Protein AF-A0A3R9WPN9-F1 (afdb_monomer)

pLDDT: mean 87.25, std 9.44, range [49.84, 94.19]

Solvent-accessible surface area (backbone atoms only — not comparable to full-atom values): 3471 Å² total; per-residue (Å²): 127,64,90,78,47,69,33,95,49,85,86,43,93,43,47,42,86,91,42,30,30,72,50,88,70,86,85,82,53,37,81,59,69,95,59,56,91,53,39,87,36,39,78,40,89,84,60,72,75,85,131

Structure (mmCIF, N/CA/C/O backbone):
data_AF-A0A3R9WPN9-F1
#
_entry.id   AF-A0A3R9WPN9-F1
#
loop_
_atom_site.group_PDB
_atom_site.id
_atom_site.type_symbol
_atom_site.label_atom_id
_atom_site.label_alt_id
_atom_site.label_comp_id
_atom_site.label_asym_id
_atom_site.label_entity_id
_atom_site.label_seq_id
_atom_site.pdbx_PDB_ins_code
_atom_site.Cartn_x
_atom_site.Cartn_y
_atom_site.Cartn_z
_atom_site.occupancy
_atom_site.B_iso_or_equiv
_atom_site.auth_seq_id
_atom_site.auth_comp_id
_atom_site.auth_asym_id
_atom_site.auth_atom_id
_atom_site.pdbx_PDB_model_num
ATOM 1 N N . MET A 1 1 ? -4.925 -8.621 12.305 1.00 49.84 1 MET A N 1
ATOM 2 C CA . MET A 1 1 ? -5.454 -7.623 11.355 1.00 49.84 1 MET A CA 1
ATOM 3 C C . MET A 1 1 ? -4.277 -6.754 10.960 1.00 49.84 1 MET A C 1
ATOM 5 O O . MET A 1 1 ? -3.585 -6.306 11.869 1.00 49.84 1 MET A O 1
ATOM 9 N N . ALA A 1 2 ? -3.972 -6.598 9.673 1.00 51.91 2 ALA A N 1
ATOM 10 C CA . ALA A 1 2 ? -2.979 -5.610 9.258 1.00 51.91 2 ALA A CA 1
ATOM 11 C C . ALA A 1 2 ? -3.592 -4.238 9.566 1.00 51.91 2 ALA A C 1
ATOM 13 O O . ALA A 1 2 ? -4.545 -3.844 8.907 1.00 51.91 2 ALA A O 1
ATOM 14 N N . GLN A 1 3 ? -3.164 -3.594 10.653 1.00 56.97 3 GLN A N 1
ATOM 15 C CA . GLN A 1 3 ? -3.930 -2.503 11.266 1.00 56.97 3 GLN A CA 1
ATOM 16 C C . GLN A 1 3 ? -4.000 -1.217 10.429 1.00 56.97 3 GLN A C 1
ATOM 18 O O . GLN A 1 3 ? -4.748 -0.326 10.803 1.00 56.97 3 GLN A O 1
ATOM 23 N N . ASP A 1 4 ? -3.323 -1.133 9.281 1.00 74.31 4 ASP A N 1
ATOM 24 C CA . ASP A 1 4 ? -3.097 0.154 8.611 1.00 74.31 4 ASP A CA 1
ATOM 25 C C . ASP A 1 4 ? -3.158 0.090 7.075 1.00 74.31 4 ASP A C 1
ATOM 27 O O . ASP A 1 4 ? -2.666 0.988 6.391 1.00 74.31 4 ASP A O 1
ATOM 31 N N . VAL A 1 5 ? -3.729 -0.970 6.489 1.00 85.88 5 VAL A N 1
ATOM 32 C CA . VAL A 1 5 ? -3.898 -1.016 5.026 1.00 85.88 5 VAL A CA 1
ATOM 33 C C . VAL A 1 5 ? -5.128 -0.198 4.645 1.00 85.88 5 VAL A C 1
ATOM 35 O O . VAL A 1 5 ? -6.225 -0.449 5.140 1.00 85.88 5 VAL A O 1
ATOM 38 N N . LEU A 1 6 ? -4.948 0.765 3.741 1.00 90.19 6 LEU A N 1
ATOM 39 C CA . LEU A 1 6 ? -6.018 1.633 3.259 1.00 90.19 6 LEU A CA 1
ATOM 40 C C . LEU A 1 6 ? -6.452 1.247 1.839 1.00 90.19 6 LEU A C 1
ATOM 42 O O . LEU A 1 6 ? -5.615 0.972 0.978 1.00 90.19 6 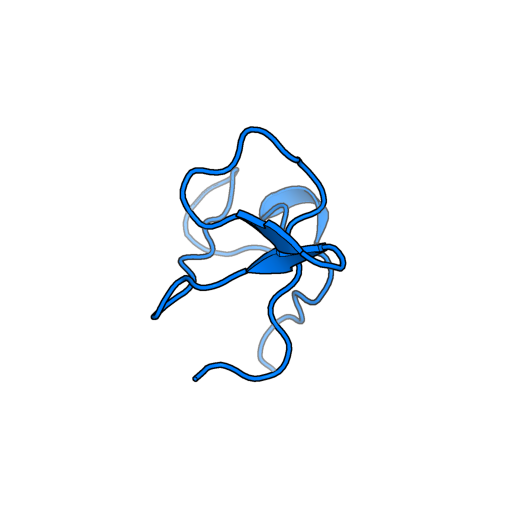LEU A O 1
ATOM 46 N N . CYS A 1 7 ? -7.759 1.276 1.580 1.00 90.25 7 CYS A N 1
ATOM 47 C CA . CYS A 1 7 ? -8.337 1.196 0.242 1.00 90.25 7 CYS A CA 1
ATOM 48 C C . CYS A 1 7 ? -8.793 2.584 -0.215 1.00 90.25 7 CYS A C 1
ATOM 50 O O . CYS A 1 7 ? -9.748 3.143 0.315 1.00 90.25 7 CYS A O 1
ATOM 52 N N . GLU A 1 8 ? -8.154 3.111 -1.259 1.00 88.50 8 GLU A N 1
ATOM 53 C CA . GLU A 1 8 ? -8.550 4.383 -1.882 1.00 88.50 8 GLU A CA 1
ATOM 54 C C . GLU A 1 8 ? -9.824 4.256 -2.730 1.00 88.50 8 GLU A C 1
ATOM 56 O O . GLU A 1 8 ? -10.498 5.248 -2.996 1.00 88.50 8 GLU A O 1
ATOM 61 N N . VAL A 1 9 ? -10.174 3.034 -3.144 1.00 90.19 9 VAL A N 1
ATOM 62 C CA . VAL A 1 9 ? -11.311 2.773 -4.028 1.00 90.19 9 VAL A CA 1
ATOM 63 C C . VAL A 1 9 ? -12.398 1.957 -3.330 1.00 90.19 9 VAL A C 1
ATOM 65 O O . VAL A 1 9 ? -12.148 0.877 -2.794 1.00 90.19 9 VAL A O 1
ATOM 68 N N . HIS A 1 10 ? -13.630 2.465 -3.377 1.00 90.12 10 HIS A N 1
ATOM 69 C CA . HIS A 1 10 ? -14.806 1.851 -2.742 1.00 90.12 10 HIS A CA 1
ATOM 70 C C . HIS A 1 10 ? -15.314 0.590 -3.454 1.00 90.12 10 HIS A C 1
ATOM 72 O O . HIS A 1 10 ? -16.148 -0.130 -2.921 1.00 90.12 10 HIS A O 1
ATOM 78 N N . ASN A 1 11 ? -14.837 0.314 -4.670 1.00 92.06 11 ASN A N 1
ATOM 79 C CA . ASN A 1 11 ? -15.167 -0.905 -5.410 1.00 92.06 11 ASN A CA 1
ATOM 80 C C . ASN A 1 11 ? -14.217 -2.074 -5.092 1.00 92.06 11 ASN A C 1
ATOM 82 O O . ASN A 1 11 ? -14.313 -3.122 -5.732 1.00 92.06 11 ASN A O 1
ATOM 86 N N . CYS A 1 12 ? -13.289 -1.910 -4.144 1.00 91.75 12 CYS A N 1
ATOM 87 C CA . CYS A 1 12 ? -12.488 -3.020 -3.649 1.00 91.75 12 CYS A CA 1
ATOM 88 C C . CYS A 1 12 ? -13.380 -3.984 -2.855 1.00 91.75 12 CYS A C 1
ATOM 90 O O . CYS A 1 12 ? -14.129 -3.567 -1.978 1.00 91.75 12 CYS A O 1
ATOM 92 N N . HIS A 1 13 ? -13.262 -5.286 -3.122 1.00 94.19 13 HIS A N 1
ATOM 93 C CA . HIS A 1 13 ? -14.002 -6.323 -2.393 1.00 94.19 13 HIS A CA 1
ATOM 94 C C . HIS A 1 13 ? -13.714 -6.321 -0.880 1.00 94.19 13 HIS A C 1
ATOM 96 O O . HIS A 1 13 ? -14.557 -6.729 -0.092 1.00 94.19 13 HIS A O 1
ATOM 102 N N . TYR A 1 14 ? -12.522 -5.870 -0.483 1.00 92.50 14 TYR A N 1
ATOM 103 C CA . TYR A 1 14 ? -12.078 -5.801 0.912 1.00 92.50 14 TYR A CA 1
ATOM 104 C C . TYR A 1 14 ? -12.219 -4.399 1.521 1.00 92.50 14 TYR A C 1
ATOM 106 O O . TYR A 1 14 ? -11.609 -4.128 2.554 1.00 92.50 14 TYR A O 1
ATOM 114 N N . TRP A 1 15 ? -12.941 -3.492 0.857 1.00 93.50 15 TRP A N 1
ATOM 115 C CA . TRP A 1 15 ? -13.175 -2.148 1.375 1.00 93.50 15 TRP A CA 1
ATOM 116 C C . TRP A 1 15 ? -14.049 -2.199 2.633 1.00 93.50 15 TRP A C 1
ATOM 118 O O . TRP A 1 15 ? -15.072 -2.879 2.650 1.00 93.50 15 TRP A O 1
ATOM 128 N N . GLU A 1 16 ? -13.663 -1.432 3.647 1.00 92.12 16 GLU A N 1
ATOM 129 C CA . GLU A 1 16 ? -14.413 -1.219 4.884 1.00 92.12 16 GLU A CA 1
ATOM 130 C C . GLU A 1 16 ? -14.576 0.277 5.167 1.00 92.12 16 GLU A C 1
ATOM 132 O O . GLU A 1 16 ? -13.857 1.133 4.631 1.00 92.12 16 GLU A O 1
ATOM 137 N N . ASP A 1 17 ? -15.500 0.583 6.076 1.00 90.44 17 ASP A N 1
ATOM 138 C CA . ASP A 1 17 ? -15.754 1.940 6.539 1.00 90.44 17 ASP A CA 1
ATOM 139 C C . ASP A 1 17 ? -14.468 2.666 6.966 1.00 90.44 17 ASP A C 1
ATOM 141 O O . ASP A 1 17 ? -1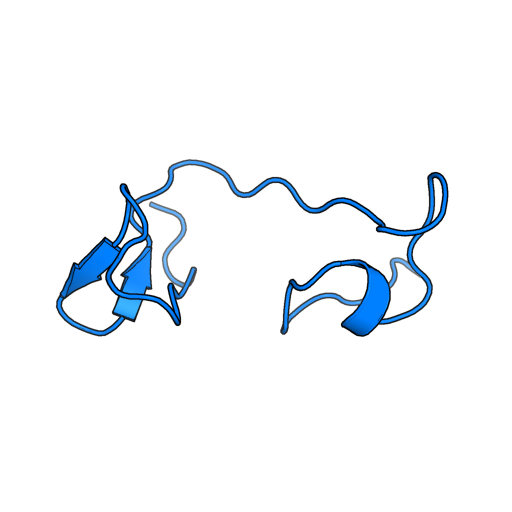3.598 2.127 7.653 1.00 90.44 17 ASP A O 1
ATOM 145 N N . GLY A 1 18 ? -14.355 3.932 6.560 1.00 89.94 18 GLY A N 1
ATOM 146 C CA . GLY A 1 18 ? -13.189 4.763 6.870 1.00 89.94 18 GLY A CA 1
ATOM 147 C C . GLY A 1 18 ? -11.980 4.546 5.954 1.00 89.94 18 GLY A C 1
ATOM 148 O O . GLY A 1 18 ? -10.870 4.896 6.347 1.00 89.94 18 GLY A O 1
ATOM 149 N N . ASN A 1 19 ? -12.180 4.017 4.739 1.00 90.12 19 ASN A N 1
ATOM 150 C CA . ASN A 1 19 ? -11.120 3.689 3.768 1.00 90.12 19 ASN A CA 1
ATOM 151 C C . ASN A 1 19 ? -10.175 2.586 4.252 1.00 90.12 19 ASN A C 1
ATOM 153 O O . ASN A 1 19 ? -9.042 2.487 3.780 1.00 90.12 19 ASN A O 1
ATOM 157 N N . LEU A 1 20 ? -10.628 1.765 5.193 1.00 9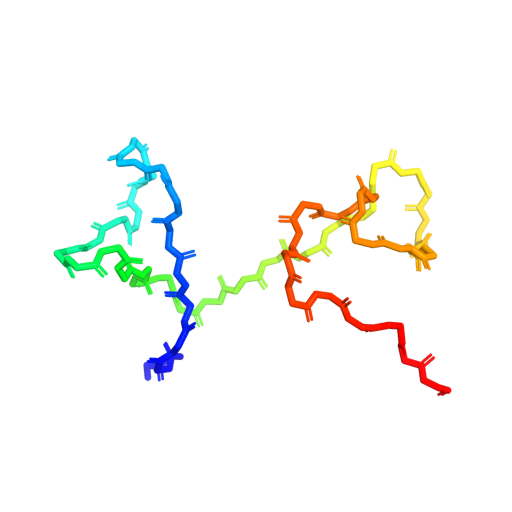0.31 20 LEU A N 1
ATOM 158 C CA . LEU A 1 20 ? -9.860 0.637 5.690 1.00 90.31 20 LEU A CA 1
ATOM 159 C C . LEU A 1 20 ? -9.938 -0.524 4.690 1.00 90.31 20 LEU A C 1
ATOM 161 O O . LEU A 1 20 ? -10.912 -0.677 3.954 1.00 90.31 20 LEU A O 1
ATOM 165 N N . CYS A 1 21 ? -8.886 -1.334 4.649 1.00 90.25 21 CYS A N 1
ATOM 166 C CA . CYS A 1 21 ? -8.827 -2.562 3.869 1.00 90.25 21 CYS A CA 1
ATOM 167 C C . CYS A 1 21 ? -8.799 -3.764 4.816 1.00 90.25 21 CYS A C 1
ATOM 169 O O . CYS A 1 21 ? -7.854 -3.921 5.588 1.00 90.25 21 CYS A O 1
ATOM 171 N N . ASN A 1 22 ? -9.796 -4.645 4.728 1.00 91.94 22 ASN A N 1
ATOM 172 C CA . ASN A 1 22 ? -9.893 -5.863 5.544 1.00 91.94 22 ASN A CA 1
ATOM 173 C C . ASN A 1 22 ? -9.180 -7.075 4.923 1.00 91.94 22 ASN A C 1
ATOM 175 O O . ASN A 1 22 ? -9.472 -8.222 5.255 1.00 91.94 22 ASN A O 1
ATOM 179 N N . ALA A 1 23 ? -8.281 -6.850 3.964 1.00 90.69 23 ALA A N 1
ATOM 180 C CA . ALA A 1 23 ? -7.510 -7.932 3.372 1.00 90.69 23 ALA A CA 1
ATOM 181 C C . ALA A 1 23 ? -6.493 -8.476 4.387 1.00 90.69 23 ALA A C 1
ATOM 183 O O . ALA A 1 23 ? -5.720 -7.726 4.983 1.00 90.69 23 ALA A O 1
ATOM 184 N N . ASP A 1 24 ? -6.424 -9.800 4.528 1.00 86.69 24 ASP A N 1
ATOM 185 C CA . ASP A 1 24 ? -5.455 -10.442 5.426 1.00 86.69 24 ASP A CA 1
ATOM 186 C C . ASP A 1 24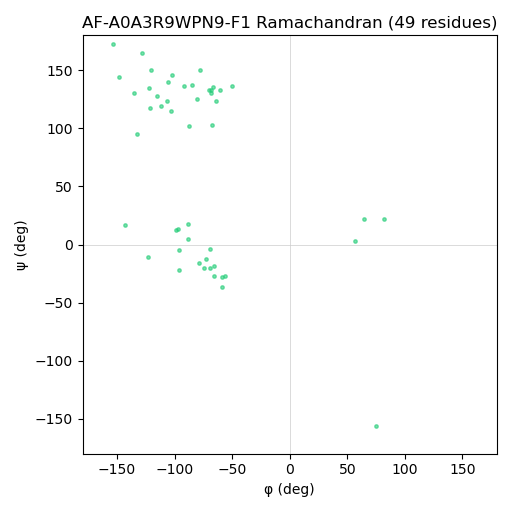 ? -3.998 -10.232 4.983 1.00 86.69 24 ASP A C 1
ATOM 188 O O . ASP A 1 24 ? -3.07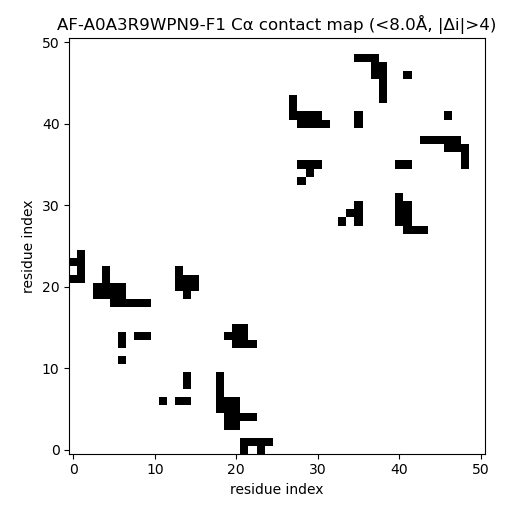4 -10.295 5.799 1.00 86.69 24 ASP A O 1
ATOM 192 N N . LYS A 1 25 ? -3.781 -10.045 3.674 1.00 87.06 25 LYS A N 1
ATOM 193 C CA . LYS A 1 25 ? -2.468 -9.885 3.039 1.00 87.06 25 LYS A CA 1
ATOM 194 C C . LYS A 1 25 ? -2.577 -8.962 1.830 1.00 87.06 25 LYS A C 1
ATOM 196 O O . LYS A 1 25 ? -3.546 -9.039 1.078 1.00 87.06 25 LYS A O 1
ATOM 201 N N . ILE A 1 26 ? -1.540 -8.161 1.605 1.00 87.19 26 ILE A N 1
ATOM 202 C CA . ILE A 1 26 ? -1.350 -7.393 0.370 1.00 87.19 26 ILE A CA 1
ATOM 203 C C . ILE A 1 26 ? -0.309 -8.082 -0.515 1.00 87.19 26 ILE A C 1
ATOM 205 O O . ILE A 1 26 ? 0.646 -8.675 -0.010 1.00 87.19 26 ILE A O 1
ATOM 209 N N . TYR A 1 27 ? -0.487 -8.004 -1.832 1.00 88.44 27 TYR A N 1
ATOM 210 C CA . TYR A 1 27 ? 0.487 -8.480 -2.810 1.00 88.44 27 TYR A CA 1
ATOM 211 C C . TYR A 1 27 ? 0.891 -7.315 -3.707 1.00 88.44 27 TYR A C 1
ATOM 213 O O . TYR A 1 27 ? 0.048 -6.723 -4.375 1.00 88.44 27 TYR A O 1
ATOM 221 N N . VAL A 1 28 ? 2.175 -6.967 -3.669 1.00 88.62 28 VAL A N 1
ATOM 222 C CA . VAL A 1 28 ? 2.743 -5.817 -4.374 1.00 88.62 28 VAL A CA 1
ATOM 223 C C . VAL A 1 28 ? 3.556 -6.345 -5.550 1.00 88.62 28 VAL A C 1
ATOM 225 O O . VAL A 1 28 ? 4.456 -7.164 -5.358 1.00 88.62 28 VAL A O 1
ATOM 228 N N . VAL A 1 29 ? 3.229 -5.898 -6.759 1.00 90.88 29 VAL A N 1
ATOM 229 C CA . VAL A 1 29 ? 3.883 -6.323 -8.005 1.00 90.88 29 VAL A CA 1
ATOM 230 C C . VAL A 1 29 ? 4.498 -5.125 -8.700 1.00 90.88 29 VAL A C 1
ATOM 232 O O . VAL A 1 29 ? 3.984 -4.025 -8.561 1.00 90.88 29 VAL A O 1
ATOM 235 N N . SER A 1 30 ? 5.581 -5.330 -9.449 1.00 93.25 30 SER A N 1
ATOM 236 C CA . SER A 1 30 ? 6.060 -4.314 -10.385 1.00 93.25 30 SER A CA 1
ATOM 237 C C . SER A 1 30 ? 5.314 -4.447 -11.711 1.00 93.25 30 SER A C 1
ATOM 239 O O . SER A 1 30 ? 5.176 -5.552 -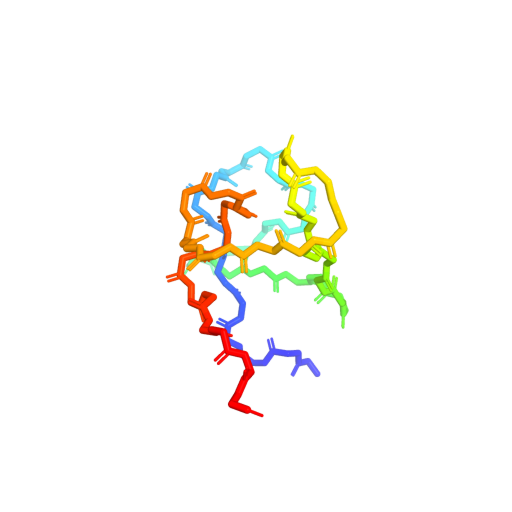12.238 1.00 93.25 30 SER A O 1
ATOM 241 N N . HIS A 1 31 ? 4.902 -3.324 -12.293 1.00 90.38 31 HIS A N 1
ATOM 242 C CA . HIS A 1 31 ? 4.424 -3.240 -13.675 1.00 90.38 31 HIS A CA 1
ATOM 243 C C . HIS A 1 31 ? 5.535 -3.537 -14.694 1.00 90.38 31 HIS A C 1
ATOM 245 O O . HIS A 1 31 ? 5.252 -3.823 -15.857 1.00 90.38 31 HIS A O 1
ATOM 251 N N . GLN A 1 32 ? 6.806 -3.459 -14.281 1.00 87.50 32 GLN A N 1
ATOM 252 C CA . GLN A 1 32 ? 7.977 -3.637 -15.138 1.00 87.50 32 GLN A CA 1
ATOM 253 C C . GLN A 1 32 ? 8.989 -4.592 -14.484 1.00 87.50 32 GLN A C 1
ATOM 255 O O . GLN A 1 32 ? 9.846 -4.196 -13.698 1.00 87.50 32 GLN A O 1
ATOM 260 N N . GLY A 1 33 ? 8.909 -5.876 -14.842 1.00 88.00 33 GLY A N 1
ATOM 261 C CA . GLY A 1 33 ? 9.866 -6.901 -14.411 1.00 88.00 33 GLY A CA 1
ATOM 262 C C . GLY A 1 33 ? 9.699 -7.354 -12.956 1.00 88.00 33 GLY A C 1
ATOM 263 O O . GLY A 1 33 ? 8.620 -7.280 -12.382 1.00 88.00 33 GLY A O 1
ATOM 264 N N . GLU A 1 34 ? 10.778 -7.871 -12.362 1.00 88.88 34 GLU A N 1
ATOM 265 C CA . GLU A 1 34 ? 10.746 -8.512 -11.033 1.00 88.88 34 GLU A CA 1
ATOM 266 C C . GLU A 1 34 ? 11.145 -7.579 -9.878 1.00 88.88 34 GLU A C 1
ATOM 268 O O . GLU A 1 34 ? 11.124 -7.977 -8.714 1.00 88.88 34 GLU A O 1
ATOM 273 N N . LYS A 1 35 ? 11.557 -6.343 -10.179 1.00 89.94 35 LYS A N 1
ATOM 274 C CA . LYS A 1 35 ? 12.008 -5.365 -9.183 1.00 89.94 35 LYS A CA 1
ATOM 275 C C . LYS A 1 35 ? 11.388 -4.015 -9.479 1.00 89.94 35 LYS A C 1
ATOM 277 O O . LYS A 1 35 ? 11.506 -3.534 -10.599 1.00 89.94 35 LYS A O 1
ATOM 282 N N . ALA A 1 36 ? 10.797 -3.406 -8.458 1.00 92.69 36 ALA A N 1
ATOM 283 C CA . ALA A 1 36 ? 10.326 -2.037 -8.536 1.00 92.69 36 ALA A CA 1
ATOM 284 C C . ALA A 1 36 ? 11.401 -1.060 -8.056 1.00 92.69 36 ALA A C 1
ATOM 286 O O . ALA A 1 36 ? 12.049 -1.285 -7.027 1.00 92.69 36 ALA A O 1
ATOM 287 N N . SER A 1 37 ? 11.586 0.034 -8.790 1.00 91.81 37 SER A N 1
ATOM 288 C CA . SER A 1 37 ? 12.508 1.105 -8.390 1.00 91.81 37 SER A CA 1
ATOM 289 C C . SER A 1 37 ? 11.809 2.250 -7.664 1.00 91.81 37 SER A C 1
ATOM 291 O O . SER A 1 37 ? 12.463 2.996 -6.937 1.00 91.81 37 SER A O 1
ATOM 293 N N . ASN A 1 38 ? 10.499 2.407 -7.854 1.00 89.56 38 ASN A N 1
ATOM 294 C CA . ASN A 1 38 ? 9.714 3.480 -7.256 1.00 89.56 38 ASN A CA 1
ATOM 295 C C . ASN A 1 38 ? 8.234 3.090 -7.089 1.00 89.56 38 ASN A C 1
ATOM 297 O O . ASN A 1 38 ? 7.779 2.055 -7.569 1.00 89.56 38 ASN A O 1
ATOM 301 N N . VAL A 1 39 ? 7.490 3.966 -6.413 1.00 91.31 39 VAL A N 1
ATOM 302 C CA . VAL A 1 39 ? 6.070 3.795 -6.079 1.00 91.31 39 VAL A CA 1
ATOM 303 C C . VAL A 1 39 ? 5.163 3.614 -7.305 1.00 91.31 39 VAL A C 1
ATOM 305 O O . VAL A 1 39 ? 4.247 2.797 -7.265 1.00 91.31 39 VAL A O 1
ATO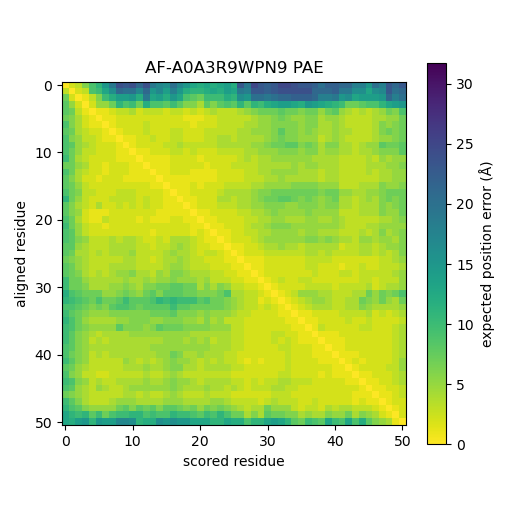M 308 N N . HIS A 1 40 ? 5.442 4.309 -8.415 1.00 91.44 40 HIS A N 1
ATOM 309 C CA . HIS A 1 40 ? 4.606 4.285 -9.622 1.00 91.44 40 HIS A CA 1
ATOM 310 C C . HIS A 1 40 ? 4.661 2.936 -10.342 1.00 91.44 40 HIS A C 1
ATOM 312 O O . HIS A 1 40 ? 3.777 2.620 -11.129 1.00 91.44 40 HIS A O 1
ATOM 318 N N . GLU A 1 41 ? 5.694 2.134 -10.082 1.00 93.56 41 GLU A N 1
ATOM 319 C CA . GLU A 1 41 ? 5.801 0.786 -10.632 1.00 93.56 41 GLU A CA 1
ATOM 320 C C . GLU A 1 41 ? 4.939 -0.224 -9.869 1.00 93.56 41 GLU A C 1
ATOM 322 O O . GLU A 1 41 ? 4.713 -1.297 -10.409 1.00 93.56 41 GLU A O 1
ATOM 327 N N . THR A 1 42 ? 4.453 0.080 -8.657 1.00 91.75 42 THR A N 1
ATOM 328 C CA . THR A 1 42 ? 3.755 -0.913 -7.815 1.00 91.75 42 THR A CA 1
ATOM 329 C C . THR A 1 42 ? 2.342 -0.568 -7.378 1.00 91.75 42 THR A C 1
ATOM 331 O O . THR A 1 42 ? 1.672 -1.413 -6.785 1.00 91.75 42 THR A O 1
ATOM 334 N N . ASP A 1 43 ? 1.912 0.676 -7.587 1.00 89.69 43 ASP A N 1
ATOM 335 C CA . ASP A 1 43 ? 0.664 1.254 -7.064 1.00 89.6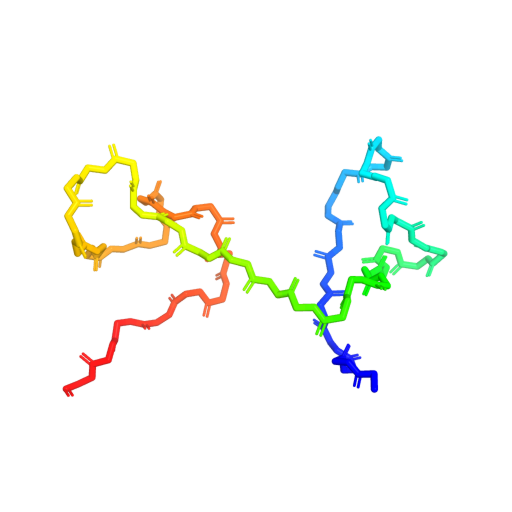9 43 ASP A CA 1
ATOM 336 C C . ASP A 1 43 ? 0.508 1.200 -5.529 1.00 89.69 43 ASP A C 1
ATOM 338 O O . ASP A 1 43 ? -0.487 1.665 -4.970 1.00 89.69 43 ASP A O 1
ATOM 342 N N . CYS A 1 44 ? 1.507 0.699 -4.802 1.00 89.81 44 CYS A N 1
ATOM 343 C CA . CYS A 1 44 ? 1.539 0.701 -3.350 1.00 89.81 44 CYS A CA 1
ATOM 344 C C . CYS A 1 44 ? 2.148 2.022 -2.871 1.00 89.81 44 CYS A C 1
ATOM 346 O O . CYS A 1 44 ? 3.363 2.178 -2.887 1.00 89.81 44 CYS A O 1
ATOM 348 N N . LYS A 1 45 ? 1.322 2.979 -2.422 1.00 88.44 45 LYS A N 1
ATOM 349 C CA . LYS A 1 45 ? 1.766 4.334 -2.015 1.00 88.44 45 LYS A CA 1
ATOM 350 C C . L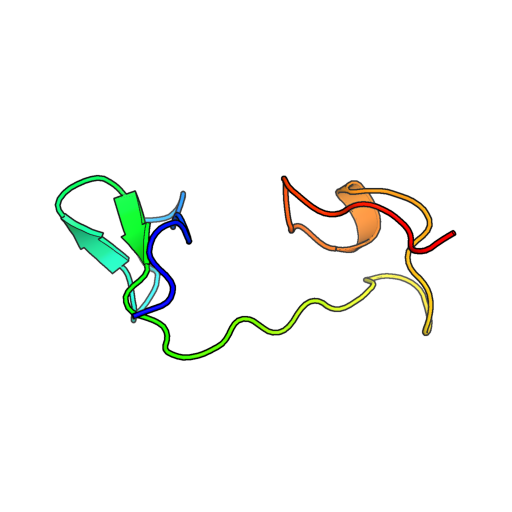YS A 1 45 ? 2.844 4.363 -0.926 1.00 88.44 45 LYS A C 1
ATOM 352 O O . LYS A 1 45 ? 3.608 5.319 -0.861 1.00 88.44 45 LYS A O 1
ATOM 357 N N . THR A 1 46 ? 2.901 3.337 -0.084 1.00 87.88 46 THR A N 1
ATOM 358 C CA . THR A 1 46 ? 3.888 3.184 0.995 1.00 87.88 46 THR A CA 1
ATOM 359 C C . THR A 1 46 ? 5.071 2.304 0.591 1.00 87.88 46 THR A C 1
ATOM 361 O O . THR A 1 46 ? 5.812 1.843 1.455 1.00 87.88 46 THR A O 1
ATOM 364 N N . PHE A 1 47 ? 5.232 2.002 -0.700 1.00 91.69 47 PHE A N 1
ATOM 365 C CA . PHE A 1 47 ? 6.355 1.213 -1.184 1.00 91.69 47 PHE A CA 1
ATOM 366 C C . PHE A 1 47 ? 7.676 1.943 -0.940 1.00 91.69 47 PHE A C 1
ATOM 368 O O . PHE A 1 47 ? 7.905 3.041 -1.451 1.00 91.69 47 PHE A O 1
ATOM 375 N N . GLU A 1 48 ? 8.577 1.269 -0.235 1.00 90.69 48 GLU A N 1
ATOM 376 C CA . GLU A 1 48 ? 9.972 1.656 -0.088 1.00 90.69 48 GLU A CA 1
ATOM 377 C C . GLU A 1 48 ? 10.856 0.511 -0.576 1.00 90.69 48 GLU A C 1
ATOM 379 O O . GLU A 1 48 ? 10.628 -0.665 -0.274 1.00 90.69 48 GLU A O 1
ATOM 384 N N . LYS A 1 49 ? 11.877 0.850 -1.362 1.00 89.31 49 LYS A N 1
ATOM 385 C CA . LYS A 1 49 ? 12.829 -0.139 -1.859 1.00 89.31 49 LYS A CA 1
ATOM 386 C C . LYS A 1 49 ? 13.656 -0.675 -0.687 1.00 89.31 49 LYS A C 1
ATOM 388 O O . LYS A 1 49 ? 14.247 0.105 0.054 1.00 89.31 49 LYS A O 1
ATOM 393 N N . ALA A 1 50 ? 13.758 -1.998 -0.574 1.00 83.44 50 ALA A N 1
ATOM 394 C CA . ALA A 1 50 ? 14.650 -2.631 0.393 1.00 83.44 50 ALA A CA 1
ATOM 395 C C . ALA A 1 50 ? 16.118 -2.239 0.122 1.00 83.44 50 ALA A C 1
ATOM 397 O O . ALA A 1 50 ? 16.565 -2.274 -1.031 1.00 83.44 50 ALA A O 1
ATOM 398 N N . HIS A 1 51 ? 16.826 -1.847 1.186 1.00 72.06 51 HIS A N 1
ATOM 399 C CA . HIS A 1 51 ? 18.251 -1.503 1.164 1.00 72.06 51 HIS A CA 1
ATOM 400 C C . HIS A 1 51 ? 19.145 -2.718 0.908 1.00 72.06 51 HIS A C 1
ATOM 402 O O . HIS A 1 51 ? 18.847 -3.803 1.458 1.00 72.06 51 HIS A O 1
#

Radius of gyration: 12.18 Å; Cα contacts (8 Å, |Δi|>4): 62; chains: 1; bounding box: 34×15×26 Å

Mean predicted aligned error: 4.73 Å

Sequence (51 aa):
MAQDVLCEVHNCHYWEDGNLCNADKIYVVSHQGEKASNVHETDCKTFEKAH

Secondary structure (DSSP, 8-state):
--TT-B-S-TT-TTEETTTEE--S------SSTT--SSGGGT--TT-----

Organism: NCBI:txid284579

Foldseek 3Di:
DPVDDFAPDPPDPQADPPRDGNDPDDDWQACDPHDDPDCVRTVPPPDDHDD

InterPro domains:
  IPR011437 Domain of unknown function DUF1540 [PF07561] (5-47)